Protein AF-A0A4Y2S9A0-F1 (afdb_monomer_lite)

Foldseek 3Di:
DDPVVVVVVVCVLCVVCVCVLVVDDDVVVNVLVVCCNPVVRHNPPDCVVVVVVVVVVVVVVVVVVVVVVVVVVVVVVVVVVVVVVPPPPPDDDDDDDDDDDDDDDDDDD

Sequence (109 aa):
MNINFISDLNNLFDIAHANALEIIKIEEDRKLLLSQREAGRRGCLMGVDMKLAKREERVLLRVIEQENRLAKAHYSSEIDGKFMDSSEESSGTEDISDQPGPSSNITQS

Secondary structure (DSSP, 8-state):
--HHHHHHHHHHHHHHTTTHHHH---HHHHHHHHHHHSTT-TT---HHHHHHHHHHHHHHHHHHHHHHHHHHHHHHHHHHHHHGGG-----------------------

pLDDT: mean 76.16, std 16.1, range [46.09, 97.75]

Radius of gyration: 42.68 Å; chains: 1; bounding box: 99×21×117 Å

Organism: Araneus ventricosus (NCBI:txid182803)

Structure (mmCIF, N/CA/C/O backbone):
data_AF-A0A4Y2S9A0-F1
#
_entry.id   AF-A0A4Y2S9A0-F1
#
loop_
_atom_site.group_PDB
_atom_site.id
_atom_site.type_symbol
_atom_site.label_atom_id
_atom_site.label_alt_id
_atom_site.label_comp_id
_atom_site.label_asym_id
_atom_site.label_entity_id
_atom_site.label_seq_id
_atom_site.pdbx_PDB_ins_code
_atom_site.Cartn_x
_atom_site.Cartn_y
_atom_site.Cartn_z
_atom_site.occupancy
_atom_site.B_iso_or_equiv
_atom_site.auth_seq_id
_atom_site.auth_comp_id
_atom_site.auth_asym_id
_atom_site.auth_atom_id
_atom_site.pdbx_PDB_model_num
ATOM 1 N N . MET A 1 1 ? -27.615 -11.341 -4.518 1.00 56.09 1 MET A N 1
ATOM 2 C CA . MET A 1 1 ? -26.477 -10.824 -3.725 1.00 56.09 1 MET A CA 1
ATOM 3 C C . MET A 1 1 ? -27.058 -9.903 -2.662 1.00 56.09 1 MET A C 1
ATOM 5 O O . MET A 1 1 ? -27.853 -9.047 -3.023 1.00 56.09 1 MET A O 1
ATOM 9 N N . ASN A 1 2 ? -26.790 -10.142 -1.376 1.00 70.69 2 ASN A N 1
ATOM 10 C CA . ASN A 1 2 ? -27.388 -9.370 -0.281 1.00 70.69 2 ASN A CA 1
ATOM 11 C C . ASN A 1 2 ? -26.641 -8.030 -0.140 1.00 70.69 2 ASN A C 1
ATOM 13 O O . ASN A 1 2 ? -25.438 -8.035 0.106 1.00 70.69 2 ASN A O 1
ATOM 17 N N . ILE A 1 3 ? -27.328 -6.902 -0.344 1.00 68.44 3 ILE A N 1
ATOM 18 C CA . ILE A 1 3 ? -26.720 -5.556 -0.369 1.00 68.44 3 ILE A CA 1
ATOM 19 C C . ILE A 1 3 ? -26.080 -5.212 0.988 1.00 68.44 3 ILE A C 1
ATOM 21 O O . ILE A 1 3 ? -25.033 -4.568 1.031 1.00 68.44 3 ILE A O 1
ATOM 25 N N . ASN A 1 4 ? -26.636 -5.744 2.080 1.00 72.12 4 ASN A N 1
ATOM 26 C CA . ASN A 1 4 ? -26.111 -5.551 3.432 1.00 72.12 4 ASN A CA 1
ATOM 27 C C . ASN A 1 4 ? -24.733 -6.209 3.609 1.00 72.12 4 ASN A C 1
ATOM 29 O O . ASN A 1 4 ? -23.816 -5.574 4.107 1.00 72.12 4 ASN A O 1
ATOM 33 N N . PHE A 1 5 ? -24.536 -7.420 3.073 1.00 74.06 5 PHE A N 1
ATOM 34 C CA . PHE A 1 5 ? -23.256 -8.136 3.172 1.00 74.06 5 PHE A CA 1
ATOM 35 C C . PHE A 1 5 ? -22.092 -7.376 2.510 1.00 74.06 5 PHE A C 1
ATOM 37 O O . PHE A 1 5 ? -20.975 -7.367 3.018 1.00 74.06 5 PHE A O 1
ATOM 44 N N . ILE A 1 6 ? -22.349 -6.718 1.376 1.00 68.06 6 ILE A N 1
ATOM 45 C CA . ILE A 1 6 ? -21.333 -5.927 0.661 1.00 68.06 6 ILE A CA 1
ATOM 46 C C . ILE A 1 6 ? -21.010 -4.640 1.431 1.00 68.06 6 ILE A C 1
ATOM 48 O O . ILE A 1 6 ? -19.848 -4.246 1.511 1.00 68.06 6 ILE A O 1
ATOM 52 N N . SER A 1 7 ? -22.024 -4.000 2.019 1.00 71.12 7 SER A N 1
ATOM 53 C CA . SER A 1 7 ? -21.835 -2.827 2.878 1.00 71.12 7 SER A CA 1
ATOM 54 C C . SER A 1 7 ? -21.007 -3.169 4.120 1.00 71.12 7 SER A C 1
ATOM 56 O O . SER A 1 7 ? -20.069 -2.446 4.458 1.00 71.12 7 SER A O 1
ATOM 58 N N . ASP A 1 8 ? -21.293 -4.304 4.754 1.00 72.81 8 ASP A N 1
ATOM 59 C CA . ASP A 1 8 ? -20.583 -4.765 5.950 1.00 72.81 8 ASP A CA 1
ATOM 60 C C . ASP A 1 8 ? -19.102 -5.059 5.660 1.00 72.81 8 ASP A C 1
ATOM 62 O O . ASP A 1 8 ? -18.230 -4.719 6.461 1.00 72.81 8 ASP A O 1
ATOM 66 N N . LEU A 1 9 ? -18.785 -5.600 4.476 1.00 77.94 9 LEU A N 1
ATOM 67 C CA . LEU A 1 9 ? -17.400 -5.814 4.037 1.00 77.94 9 LEU A CA 1
ATOM 68 C C . LEU A 1 9 ? -16.601 -4.512 3.901 1.00 77.94 9 LEU A C 1
ATOM 70 O O . LEU A 1 9 ? -15.405 -4.493 4.202 1.00 77.94 9 LEU A O 1
ATOM 74 N N . ASN A 1 10 ? -17.234 -3.414 3.485 1.00 77.62 10 ASN A N 1
ATOM 75 C CA . ASN A 1 10 ? -16.545 -2.126 3.390 1.00 77.62 10 ASN A CA 1
ATOM 76 C C . ASN A 1 10 ? -16.123 -1.613 4.774 1.00 77.62 10 ASN A C 1
ATOM 78 O O . ASN A 1 10 ? -15.024 -1.073 4.912 1.00 77.62 10 ASN A O 1
ATOM 82 N N . ASN A 1 11 ? -16.918 -1.883 5.810 1.00 84.62 11 ASN A N 1
ATOM 83 C CA . ASN A 1 11 ? -16.636 -1.471 7.188 1.00 84.62 11 ASN A CA 1
ATOM 84 C C . ASN A 1 11 ? -15.761 -2.474 7.960 1.00 84.62 11 ASN A C 1
ATOM 86 O O . ASN A 1 11 ? -15.335 -2.185 9.075 1.00 84.62 11 ASN A O 1
ATOM 90 N N . LEU A 1 12 ? -15.454 -3.643 7.382 1.00 86.69 12 LEU A N 1
ATOM 91 C CA . LEU A 1 12 ? -14.730 -4.723 8.060 1.00 86.69 12 LEU A CA 1
ATOM 92 C C . LEU A 1 12 ? -13.389 -4.274 8.655 1.00 86.69 12 LEU A C 1
ATOM 94 O O . LEU A 1 12 ? -13.046 -4.675 9.763 1.00 86.69 12 LEU A O 1
ATOM 98 N N . PHE A 1 13 ? -12.637 -3.440 7.934 1.00 85.31 13 PHE A N 1
ATOM 99 C CA . PHE A 1 13 ? -11.356 -2.918 8.413 1.00 85.31 13 PHE A CA 1
ATOM 100 C C . PHE A 1 13 ? -11.521 -2.061 9.674 1.00 85.31 13 PHE A C 1
ATOM 102 O O . PHE A 1 13 ? -10.757 -2.225 10.624 1.00 85.31 13 PHE A O 1
ATOM 109 N N . ASP A 1 14 ? -12.535 -1.197 9.704 1.00 87.94 14 ASP A N 1
ATOM 110 C CA . ASP A 1 14 ? -12.793 -0.286 10.821 1.00 87.94 14 ASP A CA 1
ATOM 111 C C . ASP A 1 14 ? -13.318 -1.059 12.035 1.00 87.94 14 ASP A C 1
ATOM 113 O O . ASP A 1 14 ? -12.895 -0.805 13.162 1.00 87.94 14 ASP A O 1
ATOM 117 N N . ILE A 1 15 ? -14.177 -2.057 11.788 1.00 88.38 15 ILE A N 1
ATOM 118 C CA . ILE A 1 15 ? -14.731 -2.956 12.806 1.00 88.38 15 ILE A CA 1
ATOM 119 C C . ILE A 1 15 ? -13.621 -3.808 13.433 1.00 88.38 15 ILE A C 1
ATOM 121 O O . ILE A 1 15 ? -13.500 -3.857 14.656 1.00 88.38 15 ILE A O 1
ATOM 125 N N . ALA A 1 16 ? -12.780 -4.449 12.615 1.00 89.62 16 ALA A N 1
ATOM 126 C CA . ALA A 1 16 ? -11.696 -5.308 13.095 1.00 89.62 16 ALA A CA 1
ATOM 127 C C . ALA A 1 16 ? -10.642 -4.535 13.904 1.00 89.62 16 ALA A C 1
ATOM 129 O O . ALA A 1 16 ? -10.016 -5.097 14.801 1.00 89.62 16 ALA A O 1
ATOM 130 N N . HIS A 1 17 ? -10.466 -3.243 13.614 1.00 89.88 17 HIS A N 1
ATOM 131 C CA . HIS A 1 17 ? -9.462 -2.395 14.252 1.00 89.88 17 HIS A CA 1
ATOM 132 C C . HIS A 1 17 ? -10.062 -1.294 15.127 1.00 89.88 17 HIS A C 1
ATOM 134 O O . HIS A 1 17 ? -9.384 -0.290 15.346 1.00 89.88 17 HIS A O 1
ATOM 140 N N . ALA A 1 18 ? -11.288 -1.442 15.642 1.00 91.19 18 ALA A N 1
ATOM 141 C CA . ALA A 1 18 ? -11.997 -0.383 16.372 1.00 91.19 18 ALA A CA 1
ATOM 142 C C . ALA A 1 18 ? -11.115 0.298 17.442 1.00 91.19 18 ALA A C 1
ATOM 144 O O . ALA A 1 18 ? -10.957 1.523 17.423 1.00 91.19 18 ALA A O 1
ATOM 145 N N . ASN A 1 19 ? -10.409 -0.509 18.242 1.0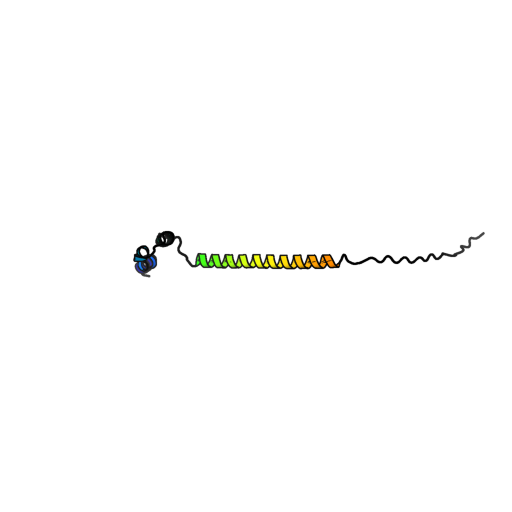0 94.50 19 ASN A N 1
ATOM 146 C CA . ASN A 1 19 ? -9.588 -0.062 19.375 1.00 94.50 19 ASN A CA 1
ATOM 147 C C . ASN A 1 19 ? -8.129 0.271 19.009 1.00 94.50 19 ASN A C 1
ATOM 149 O O . ASN A 1 19 ? -7.335 0.620 19.879 1.00 94.50 19 ASN A O 1
ATOM 153 N N . ALA A 1 20 ? -7.722 0.169 17.740 1.00 93.94 20 ALA A N 1
ATOM 154 C CA . ALA A 1 20 ? -6.320 0.370 17.357 1.00 93.94 20 ALA A CA 1
ATOM 155 C C . ALA A 1 20 ? -5.807 1.788 17.689 1.00 93.94 20 ALA A C 1
ATOM 157 O O . ALA A 1 20 ? -4.647 1.955 18.058 1.00 93.94 20 ALA A O 1
ATOM 158 N N . LEU A 1 21 ? -6.684 2.800 17.667 1.00 93.88 21 LEU A N 1
ATOM 159 C CA . LEU A 1 21 ? -6.358 4.166 18.095 1.00 93.88 21 LEU A CA 1
ATOM 160 C C . LEU A 1 21 ? -6.149 4.316 19.607 1.00 93.88 21 LEU A C 1
ATOM 162 O O . LEU A 1 21 ? -5.712 5.371 20.042 1.00 93.88 21 LEU A O 1
ATOM 166 N N . GLU A 1 22 ? -6.446 3.323 20.431 1.00 94.06 22 GLU A N 1
ATOM 167 C CA . GLU A 1 22 ? -6.114 3.358 21.863 1.00 94.06 22 GLU A CA 1
ATOM 168 C C . GLU A 1 22 ? -4.742 2.721 22.123 1.00 94.06 22 GLU A C 1
ATOM 170 O O . GLU A 1 22 ? -4.057 3.062 23.084 1.00 94.06 22 GLU A O 1
ATOM 175 N N . ILE A 1 23 ? -4.316 1.830 21.225 1.00 95.00 23 ILE A N 1
ATOM 176 C CA . ILE A 1 23 ? -3.078 1.054 21.334 1.00 95.00 23 ILE A CA 1
ATOM 177 C C . ILE A 1 23 ? -1.895 1.804 20.701 1.00 95.00 23 ILE A C 1
ATOM 179 O O . ILE A 1 23 ? -0.780 1.769 21.229 1.00 95.00 23 ILE A O 1
ATOM 183 N N . ILE A 1 24 ? -2.115 2.495 19.576 1.00 95.00 24 ILE A N 1
ATOM 184 C CA . ILE A 1 24 ? -1.055 3.191 18.833 1.00 95.00 24 ILE A CA 1
ATOM 185 C C . ILE A 1 24 ? -0.612 4.461 19.568 1.00 95.00 24 ILE A C 1
ATOM 187 O O . ILE A 1 24 ? -1.408 5.367 19.829 1.00 95.00 24 ILE A O 1
ATOM 191 N N . LYS A 1 25 ? 0.697 4.550 19.822 1.00 95.19 25 LYS A N 1
ATOM 192 C CA . LYS A 1 25 ? 1.336 5.672 20.529 1.00 95.19 25 LYS A CA 1
ATOM 193 C C . LYS A 1 25 ? 1.985 6.701 19.601 1.00 95.19 25 LYS A C 1
ATOM 195 O O . LYS A 1 25 ? 2.094 7.858 19.986 1.00 95.19 25 LYS A O 1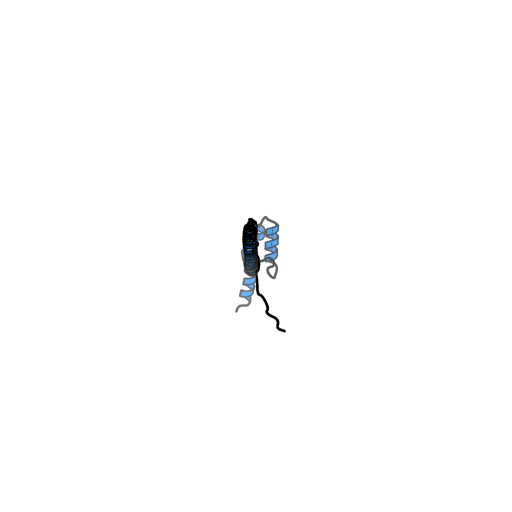
ATOM 200 N N . ILE A 1 26 ? 2.413 6.284 18.410 1.00 96.62 26 ILE A N 1
ATOM 201 C CA . ILE A 1 26 ? 3.087 7.147 17.431 1.00 96.62 26 ILE A CA 1
ATOM 202 C C . ILE A 1 26 ? 2.036 7.985 16.700 1.00 96.62 26 ILE A C 1
ATOM 204 O O . ILE A 1 26 ? 1.049 7.447 16.200 1.00 96.62 26 ILE A O 1
ATOM 208 N N . GLU A 1 27 ? 2.218 9.303 16.652 1.00 95.44 27 GLU A N 1
ATOM 209 C CA . GLU A 1 27 ? 1.214 10.220 16.106 1.00 95.44 27 GLU A CA 1
ATOM 210 C C . GLU A 1 27 ? 1.037 10.050 14.591 1.00 95.44 27 GLU A C 1
ATOM 212 O O . GLU A 1 27 ? -0.088 10.062 14.086 1.00 95.44 27 GLU A O 1
ATOM 217 N N . GLU A 1 28 ? 2.131 9.831 13.870 1.00 93.75 28 GLU A N 1
ATOM 218 C CA . GLU A 1 28 ? 2.151 9.569 12.431 1.00 93.75 28 GLU A CA 1
ATOM 219 C C . GLU A 1 28 ? 1.331 8.320 12.084 1.00 93.75 28 GLU A C 1
ATOM 221 O O . GLU A 1 28 ? 0.484 8.362 11.192 1.00 93.75 28 GLU A O 1
ATOM 226 N N . ASP A 1 29 ? 1.496 7.242 12.850 1.00 91.69 29 ASP A N 1
ATOM 227 C CA . ASP A 1 29 ? 0.758 5.990 12.657 1.00 91.69 29 ASP A CA 1
ATOM 228 C C . ASP A 1 29 ? -0.737 6.167 12.936 1.00 91.69 29 ASP A C 1
ATOM 230 O O . ASP A 1 29 ? -1.583 5.609 12.233 1.00 91.69 29 ASP A O 1
ATOM 234 N N . ARG A 1 30 ? -1.095 6.997 13.926 1.00 93.38 30 ARG A N 1
ATOM 235 C CA . ARG A 1 30 ? -2.498 7.361 14.182 1.00 93.38 30 ARG A CA 1
ATOM 236 C C . ARG A 1 30 ? -3.084 8.132 13.004 1.00 93.38 30 ARG A C 1
ATOM 238 O O . ARG A 1 30 ? -4.211 7.845 12.606 1.00 93.38 30 ARG A O 1
ATOM 245 N N . LYS A 1 31 ? -2.337 9.086 12.438 1.00 91.94 31 LYS A N 1
ATOM 246 C CA . LYS A 1 31 ? -2.752 9.865 11.257 1.00 91.94 31 LYS A CA 1
ATOM 247 C C . LYS A 1 31 ? -2.922 8.969 10.029 1.00 91.94 31 LYS A C 1
ATOM 249 O O . LYS A 1 31 ? -3.905 9.122 9.301 1.00 91.94 31 LYS A O 1
ATOM 254 N N . LEU A 1 32 ? -2.020 8.008 9.827 1.00 89.31 32 LEU A N 1
ATOM 255 C CA . LEU A 1 32 ? -2.129 7.005 8.764 1.00 89.31 32 LEU A CA 1
ATOM 256 C C . LEU A 1 32 ? -3.365 6.121 8.954 1.00 89.31 32 LEU A C 1
ATOM 258 O O . LEU A 1 32 ? -4.151 5.969 8.020 1.00 89.31 32 LEU A O 1
ATOM 262 N N . LEU A 1 33 ? -3.592 5.600 10.163 1.00 89.94 33 LEU A N 1
ATOM 263 C CA . LEU A 1 33 ? -4.762 4.773 10.457 1.00 89.94 33 LEU A CA 1
ATOM 264 C C . LEU A 1 33 ? -6.074 5.552 10.284 1.00 89.94 33 LEU A C 1
ATOM 266 O O . LEU A 1 33 ? -7.033 5.019 9.735 1.00 89.94 33 LEU A O 1
ATOM 270 N N . LEU A 1 34 ? -6.122 6.815 10.715 1.00 90.69 34 LEU A N 1
ATOM 271 C CA . LEU A 1 34 ? -7.282 7.683 10.497 1.00 90.69 34 LEU A CA 1
ATOM 272 C C . LEU A 1 34 ? -7.542 7.909 9.006 1.00 90.69 34 LEU A C 1
ATOM 274 O O . LEU A 1 34 ? -8.685 7.784 8.578 1.00 90.69 34 LEU A O 1
ATOM 278 N N . SER A 1 35 ? -6.493 8.143 8.215 1.00 87.69 35 SER A N 1
ATOM 279 C CA . SER A 1 35 ? -6.610 8.296 6.757 1.00 87.69 35 SER A CA 1
ATOM 280 C C . SER A 1 35 ? -7.195 7.036 6.105 1.00 87.69 35 SER A C 1
ATOM 282 O O . SER A 1 35 ? -8.058 7.124 5.233 1.00 87.69 35 SER A O 1
ATOM 284 N N . GLN A 1 36 ? -6.801 5.848 6.580 1.00 85.19 36 GLN A N 1
ATOM 285 C CA . GLN A 1 36 ? -7.316 4.570 6.076 1.00 85.19 36 GLN A CA 1
ATOM 286 C C . GLN A 1 36 ? -8.795 4.329 6.407 1.00 85.19 36 GLN A C 1
ATOM 288 O O . GLN A 1 36 ? -9.455 3.596 5.670 1.00 85.19 36 GLN A O 1
ATOM 293 N N . ARG A 1 37 ? -9.311 4.942 7.481 1.00 88.31 37 ARG A N 1
ATOM 294 C CA . ARG A 1 37 ? -10.733 4.902 7.867 1.00 88.31 37 ARG A CA 1
ATOM 295 C C . ARG A 1 37 ? -11.592 5.911 7.089 1.00 88.31 37 ARG A C 1
ATOM 297 O O . ARG A 1 37 ? -12.815 5.805 7.109 1.00 88.31 37 ARG A O 1
ATOM 304 N N . GLU A 1 38 ? -10.991 6.895 6.411 1.00 85.94 38 GLU A N 1
ATOM 305 C CA . GLU A 1 38 ? -11.730 7.837 5.558 1.00 85.94 38 GLU A CA 1
ATOM 306 C C . GLU A 1 38 ? -12.431 7.090 4.408 1.00 85.94 38 GLU A C 1
ATOM 308 O O . GLU A 1 38 ? -11.921 6.099 3.873 1.00 85.94 38 GLU A O 1
ATOM 313 N N . ALA A 1 39 ? -13.600 7.580 3.982 1.00 76.12 39 ALA A N 1
ATOM 314 C CA . ALA A 1 39 ? -14.295 7.037 2.817 1.00 76.12 39 ALA A CA 1
ATOM 315 C C . ALA A 1 39 ? -13.375 7.085 1.581 1.00 76.12 39 ALA A C 1
ATOM 317 O O . ALA A 1 39 ? -12.775 8.114 1.277 1.00 76.12 39 ALA A O 1
ATOM 318 N N . GLY A 1 40 ? -13.240 5.958 0.878 1.00 74.94 40 GLY A N 1
ATOM 319 C CA . GLY A 1 40 ? -12.252 5.803 -0.197 1.00 74.94 40 GLY A CA 1
ATOM 320 C C . GLY A 1 40 ? -10.877 5.292 0.259 1.00 74.94 40 GLY A C 1
ATOM 321 O O . GLY A 1 40 ? -10.030 5.055 -0.599 1.00 74.94 40 GLY A O 1
ATOM 322 N N . ARG A 1 41 ? -10.673 5.045 1.567 1.00 73.81 41 ARG A N 1
ATOM 323 C CA . ARG A 1 41 ? -9.509 4.345 2.152 1.00 73.81 41 ARG A CA 1
ATOM 324 C C . ARG A 1 41 ? -8.172 4.994 1.782 1.00 73.81 41 ARG A C 1
ATOM 326 O O . ARG A 1 41 ? -7.237 4.335 1.322 1.00 73.81 41 ARG A O 1
ATOM 333 N N . ARG A 1 42 ? -8.071 6.310 1.942 1.00 69.00 42 ARG A N 1
ATOM 334 C CA . ARG A 1 42 ? -6.875 7.063 1.552 1.00 69.00 42 ARG A CA 1
ATOM 335 C C . ARG A 1 42 ? -5.668 6.631 2.393 1.00 69.00 42 ARG A C 1
ATOM 337 O O . ARG A 1 42 ? -5.760 6.475 3.601 1.00 69.00 42 ARG A O 1
ATOM 344 N N . GLY A 1 43 ? -4.523 6.393 1.757 1.00 68.00 43 GLY A N 1
ATOM 345 C CA . GLY A 1 43 ? -3.354 5.846 2.460 1.00 68.00 43 GLY A CA 1
ATOM 346 C C . GLY A 1 43 ? -3.486 4.364 2.836 1.00 68.00 43 GLY A C 1
ATOM 347 O O . GLY A 1 43 ? -2.685 3.863 3.630 1.00 68.00 43 GLY A O 1
ATOM 348 N N . CYS A 1 44 ? -4.470 3.639 2.285 1.00 71.56 44 CYS A N 1
ATOM 349 C CA . CYS A 1 44 ? -4.424 2.184 2.311 1.00 71.56 44 CYS A CA 1
ATOM 350 C C . CYS A 1 44 ? -3.286 1.701 1.409 1.00 71.56 44 CYS A C 1
ATOM 352 O O . CYS A 1 44 ? -3.204 2.053 0.235 1.00 71.56 44 CYS A O 1
ATOM 354 N N . LEU A 1 45 ? -2.412 0.868 1.966 1.00 69.19 45 LEU A N 1
ATOM 355 C CA . LEU A 1 45 ? -1.385 0.162 1.206 1.00 69.19 45 LEU A CA 1
ATOM 356 C C . LEU A 1 45 ? -2.057 -0.981 0.435 1.00 69.19 45 LEU A C 1
ATOM 358 O O . LEU A 1 45 ? -1.972 -2.153 0.803 1.00 69.19 45 LEU A O 1
ATOM 362 N N . MET A 1 46 ? -2.817 -0.640 -0.602 1.00 64.44 46 MET A N 1
ATOM 363 C CA . MET A 1 46 ? -3.447 -1.624 -1.476 1.00 64.44 46 MET A CA 1
AT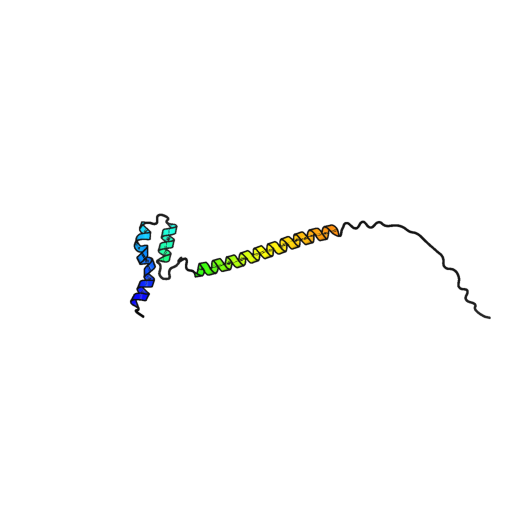OM 364 C C . MET A 1 46 ? -2.442 -2.183 -2.491 1.00 64.44 46 MET A C 1
ATOM 366 O O . MET A 1 46 ? -1.413 -1.592 -2.810 1.00 64.44 46 MET A O 1
ATOM 370 N N . GLY A 1 47 ? -2.768 -3.337 -3.080 1.00 61.97 47 GLY A N 1
ATOM 371 C CA . GLY A 1 47 ? -1.898 -4.038 -4.031 1.00 61.97 47 GLY A CA 1
ATOM 372 C C . GLY A 1 47 ? -1.558 -3.285 -5.330 1.00 61.97 47 GLY A C 1
ATOM 373 O O . GLY A 1 47 ? -0.769 -3.800 -6.118 1.00 61.97 47 GLY A O 1
ATOM 374 N N . VAL A 1 48 ? -2.134 -2.105 -5.590 1.00 57.34 48 VAL A N 1
ATOM 375 C CA . VAL A 1 48 ? -1.792 -1.258 -6.750 1.00 57.34 48 VAL A CA 1
ATOM 376 C C . VAL A 1 48 ? -0.463 -0.539 -6.528 1.00 57.34 48 VAL A C 1
ATOM 378 O O . VAL A 1 48 ? 0.393 -0.625 -7.406 1.00 57.34 48 VAL A O 1
ATOM 381 N N . ASP A 1 49 ? -0.235 0.034 -5.344 1.00 68.06 49 ASP A N 1
ATOM 382 C CA . ASP A 1 49 ? 1.068 0.606 -4.970 1.00 68.06 49 ASP A CA 1
ATOM 383 C C . ASP A 1 49 ? 2.153 -0.472 -5.024 1.00 68.06 49 ASP A C 1
ATOM 385 O O . ASP A 1 49 ? 3.231 -0.268 -5.571 1.00 68.06 49 ASP A O 1
ATOM 389 N N . MET A 1 50 ? 1.816 -1.692 -4.598 1.00 72.06 50 MET A N 1
ATOM 390 C CA . MET A 1 50 ? 2.697 -2.857 -4.709 1.00 72.06 50 MET A CA 1
ATOM 391 C C . MET A 1 50 ? 3.028 -3.219 -6.169 1.00 72.06 50 MET A C 1
ATOM 393 O O . MET A 1 50 ? 4.144 -3.635 -6.483 1.00 72.06 50 MET A O 1
ATOM 397 N N . LYS A 1 51 ? 2.062 -3.107 -7.089 1.00 81.00 51 LYS A N 1
ATOM 398 C CA . LYS A 1 51 ? 2.288 -3.366 -8.522 1.00 81.00 51 LYS A CA 1
ATOM 399 C C . LYS A 1 51 ? 3.128 -2.262 -9.164 1.00 81.00 51 LYS A C 1
ATOM 401 O O . LYS A 1 51 ? 3.947 -2.575 -10.033 1.00 81.00 51 LYS A O 1
ATOM 406 N N . LEU A 1 52 ? 2.928 -1.014 -8.747 1.00 81.00 52 LEU A N 1
ATOM 407 C CA . LEU A 1 52 ? 3.678 0.146 -9.216 1.00 81.00 52 LEU A CA 1
ATOM 408 C C . LEU A 1 52 ? 5.128 0.106 -8.717 1.00 81.00 52 LEU A C 1
ATOM 410 O O . LEU A 1 52 ? 6.030 0.110 -9.549 1.00 81.00 52 LEU A O 1
ATOM 414 N N . ALA A 1 53 ? 5.349 -0.107 -7.419 1.00 81.62 53 ALA A N 1
ATOM 415 C CA . ALA A 1 53 ? 6.680 -0.253 -6.826 1.00 81.62 53 ALA A CA 1
ATOM 416 C C . ALA A 1 53 ? 7.494 -1.365 -7.512 1.00 81.62 53 ALA A C 1
ATOM 418 O O . ALA A 1 53 ? 8.627 -1.156 -7.942 1.00 81.62 53 ALA A O 1
ATOM 419 N N . LYS A 1 54 ? 6.874 -2.531 -7.752 1.00 87.69 54 LYS A N 1
ATOM 420 C CA . LYS A 1 54 ? 7.511 -3.626 -8.506 1.00 87.69 54 LYS A CA 1
ATOM 421 C C . LYS A 1 54 ? 7.848 -3.244 -9.948 1.00 87.69 54 LYS A C 1
ATOM 423 O O . LYS A 1 54 ? 8.764 -3.815 -10.538 1.00 87.69 54 LYS A O 1
ATOM 428 N N . ARG A 1 55 ? 7.064 -2.372 -10.589 1.00 92.81 55 ARG A N 1
ATOM 429 C CA . ARG A 1 55 ? 7.354 -1.894 -11.950 1.00 92.81 55 ARG A CA 1
ATOM 430 C C . ARG A 1 55 ? 8.526 -0.915 -11.932 1.00 92.81 55 ARG A C 1
ATOM 432 O O . ARG A 1 55 ? 9.387 -1.039 -12.799 1.00 92.81 55 ARG A O 1
ATOM 439 N N . GLU A 1 56 ? 8.554 0.006 -10.980 1.00 91.62 56 GLU A N 1
ATOM 440 C CA . GLU A 1 56 ? 9.620 0.999 -10.817 1.00 91.62 56 GLU A CA 1
ATOM 441 C C . GLU A 1 56 ? 10.967 0.331 -10.518 1.00 91.62 56 GLU A C 1
ATOM 443 O O . GLU A 1 56 ? 11.954 0.625 -11.189 1.00 91.62 56 GLU A O 1
ATOM 448 N N . GLU A 1 57 ? 10.989 -0.681 -9.649 1.00 95.00 57 GLU A N 1
ATOM 449 C CA . GLU A 1 57 ? 12.176 -1.500 -9.367 1.00 95.00 57 GLU A CA 1
ATOM 450 C C . GLU A 1 57 ? 12.745 -2.164 -10.637 1.00 95.00 57 GLU A C 1
ATOM 452 O O . GLU A 1 57 ? 13.944 -2.093 -10.915 1.00 95.00 57 GLU A O 1
ATOM 457 N N . ARG A 1 58 ? 11.880 -2.739 -11.488 1.00 97.25 58 ARG A N 1
ATOM 458 C CA . ARG A 1 58 ? 12.302 -3.321 -12.778 1.00 97.25 58 ARG A CA 1
ATOM 459 C C . ARG A 1 58 ? 12.819 -2.284 -13.772 1.00 97.25 58 ARG A C 1
ATOM 461 O O . ARG A 1 58 ? 13.575 -2.631 -14.680 1.00 97.25 58 ARG A O 1
ATOM 468 N N . VAL A 1 59 ? 12.344 -1.044 -13.703 1.00 97.50 59 VAL A N 1
ATOM 469 C CA . VAL A 1 59 ? 12.872 0.038 -14.544 1.00 97.50 59 VAL A CA 1
ATOM 470 C C . VAL A 1 59 ? 14.260 0.429 -14.047 1.00 97.50 59 VAL A C 1
ATOM 472 O O . VAL A 1 59 ? 15.182 0.474 -14.855 1.00 97.50 59 VAL A O 1
ATOM 475 N N . LEU A 1 60 ? 14.429 0.597 -12.736 1.00 97.56 60 LEU A N 1
ATOM 476 C CA . LEU A 1 60 ? 15.702 0.973 -12.128 1.00 97.56 60 LEU A CA 1
ATOM 477 C C . LEU A 1 60 ? 16.814 -0.046 -12.419 1.00 97.56 60 LEU A C 1
ATOM 479 O O . LEU A 1 60 ? 17.893 0.334 -12.863 1.00 97.56 60 LEU A O 1
ATOM 483 N N . LEU A 1 61 ? 16.534 -1.345 -12.272 1.00 97.75 61 LEU A N 1
ATOM 484 C CA . LEU A 1 61 ? 17.507 -2.403 -12.579 1.00 97.75 61 LEU A CA 1
ATOM 485 C C . LEU A 1 61 ? 17.985 -2.367 -14.038 1.00 97.75 61 LEU A C 1
ATOM 487 O O . LEU A 1 61 ? 19.164 -2.588 -14.304 1.00 97.75 61 LEU A O 1
ATOM 491 N N . ARG A 1 62 ? 17.090 -2.051 -14.985 1.00 97.25 62 ARG A N 1
ATOM 492 C CA . ARG A 1 62 ? 17.453 -1.933 -16.406 1.00 97.25 62 ARG A CA 1
ATOM 493 C C . ARG A 1 62 ? 18.360 -0.737 -16.672 1.00 97.25 62 ARG A C 1
ATOM 495 O O . ARG A 1 62 ? 19.267 -0.850 -17.491 1.00 97.25 62 ARG A O 1
ATOM 502 N N . VAL A 1 63 ? 18.134 0.379 -15.981 1.00 97.06 63 VAL A N 1
ATOM 503 C CA . VAL A 1 63 ? 19.007 1.558 -16.070 1.00 97.06 63 VAL A CA 1
ATOM 504 C C . VAL A 1 63 ? 20.405 1.211 -15.559 1.00 97.06 63 VAL A C 1
ATOM 506 O O . VAL A 1 63 ? 21.373 1.380 -16.295 1.00 97.06 63 VAL A O 1
ATOM 509 N N . ILE A 1 64 ? 20.501 0.603 -14.374 1.00 96.88 64 ILE A N 1
ATOM 510 C CA . ILE A 1 64 ? 21.784 0.208 -13.767 1.00 96.88 64 ILE A CA 1
ATOM 511 C C . ILE A 1 64 ? 22.544 -0.789 -14.654 1.00 96.88 64 ILE A C 1
ATOM 513 O O . ILE A 1 64 ? 23.765 -0.712 -14.801 1.00 96.88 64 ILE A O 1
ATOM 517 N N . GLU A 1 65 ? 21.850 -1.753 -15.261 1.00 96.56 65 GLU A N 1
ATOM 518 C CA . GLU A 1 65 ? 22.484 -2.709 -16.169 1.00 96.56 65 GLU A CA 1
ATOM 519 C C . GLU A 1 65 ? 23.019 -2.017 -17.431 1.00 96.56 65 GLU A C 1
ATOM 521 O O . GLU A 1 65 ? 24.131 -2.311 -17.871 1.00 96.56 65 GLU A O 1
ATOM 526 N N . GLN A 1 66 ? 22.257 -1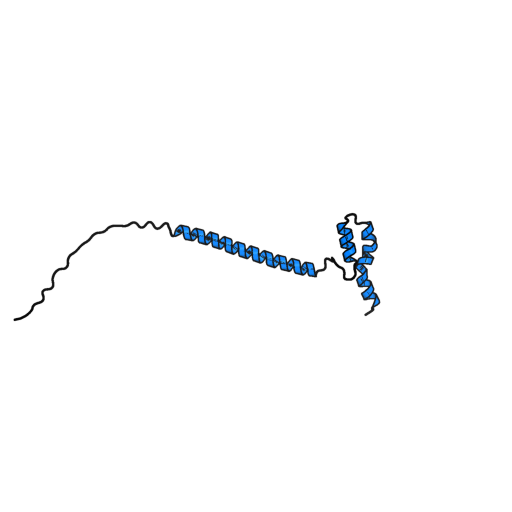.081 -18.004 1.00 96.31 66 GLN A N 1
ATOM 527 C CA . GLN A 1 66 ? 22.692 -0.321 -19.174 1.00 96.31 66 GLN A CA 1
ATOM 528 C C . GLN A 1 66 ? 23.918 0.542 -18.858 1.00 96.31 66 GLN A C 1
ATOM 530 O O . GLN A 1 66 ? 24.878 0.537 -19.628 1.00 96.31 66 GLN A O 1
ATOM 535 N N . GLU A 1 67 ? 23.922 1.227 -17.718 1.00 95.06 67 GLU A N 1
ATOM 536 C CA . GLU A 1 67 ? 25.068 2.010 -17.248 1.00 95.06 67 GLU A CA 1
ATOM 537 C C . GLU A 1 67 ? 26.307 1.127 -17.055 1.00 95.06 67 GLU A C 1
ATOM 539 O O . GLU A 1 67 ? 27.389 1.472 -17.524 1.00 95.06 67 GLU A O 1
ATOM 544 N N . ASN A 1 68 ? 26.152 -0.069 -16.480 1.00 95.00 68 ASN A N 1
ATOM 545 C CA . ASN A 1 68 ? 27.249 -1.030 -16.344 1.00 95.00 68 ASN A CA 1
ATOM 546 C C . ASN A 1 68 ? 27.784 -1.529 -17.692 1.00 95.00 68 ASN A C 1
ATOM 548 O O . ASN A 1 68 ? 28.992 -1.730 -17.839 1.00 95.00 68 ASN A O 1
ATOM 552 N N . ARG A 1 69 ? 26.911 -1.746 -18.685 1.00 94.19 69 ARG A N 1
ATOM 553 C CA . ARG A 1 69 ? 27.343 -2.102 -20.047 1.00 94.19 69 ARG A CA 1
ATOM 554 C C . ARG A 1 69 ? 28.156 -0.975 -20.674 1.00 94.19 69 ARG A C 1
ATOM 556 O O . ARG A 1 69 ? 29.210 -1.245 -21.242 1.00 94.19 69 ARG A O 1
ATOM 563 N N . LEU A 1 70 ? 27.686 0.266 -20.546 1.00 93.62 70 LEU A N 1
ATOM 564 C CA . LEU A 1 70 ? 28.383 1.443 -21.064 1.00 93.62 70 LEU A CA 1
ATOM 565 C C . LEU A 1 70 ? 29.736 1.643 -20.373 1.00 93.62 70 LEU A C 1
ATOM 567 O O . LEU A 1 70 ? 30.735 1.829 -21.058 1.00 93.62 70 LEU A O 1
ATOM 571 N N . ALA A 1 71 ? 29.797 1.517 -19.047 1.00 91.00 71 ALA A N 1
ATOM 572 C CA . ALA A 1 71 ? 31.040 1.639 -18.288 1.00 91.00 71 ALA A CA 1
ATOM 573 C C . ALA A 1 71 ? 32.078 0.577 -18.695 1.00 91.00 71 ALA A C 1
ATOM 575 O O . ALA A 1 71 ? 33.249 0.897 -18.894 1.00 91.00 71 ALA A O 1
ATOM 576 N N . LYS A 1 72 ? 31.654 -0.681 -18.888 1.00 88.12 72 LYS A N 1
ATOM 577 C CA . LYS A 1 72 ? 32.539 -1.758 -19.368 1.00 88.12 72 LYS A CA 1
ATOM 578 C C . LYS A 1 72 ? 33.031 -1.520 -20.795 1.00 88.12 72 LYS A C 1
ATOM 580 O O . LYS A 1 72 ? 34.200 -1.765 -21.073 1.00 88.12 72 LYS A O 1
ATOM 585 N N . ALA A 1 73 ? 32.159 -1.045 -21.685 1.00 83.69 73 ALA A N 1
ATOM 586 C CA . ALA A 1 73 ? 32.533 -0.722 -23.059 1.00 83.69 73 ALA A CA 1
ATOM 587 C C . ALA A 1 73 ? 33.511 0.461 -23.120 1.00 83.69 73 ALA A C 1
ATOM 589 O O . ALA A 1 73 ? 34.499 0.393 -23.846 1.00 83.69 73 ALA A O 1
ATOM 590 N N . HIS A 1 74 ? 33.277 1.506 -22.318 1.00 80.88 74 HIS A N 1
ATOM 591 C CA . HIS A 1 74 ? 34.182 2.649 -22.210 1.00 80.88 74 HIS A CA 1
ATOM 592 C C . HIS A 1 74 ? 35.563 2.214 -21.720 1.00 80.88 74 HIS A C 1
ATOM 594 O O . HIS A 1 74 ? 36.564 2.548 -22.346 1.00 80.88 74 HIS A O 1
ATOM 600 N N . TYR A 1 75 ? 35.613 1.405 -20.656 1.00 75.12 75 TYR A N 1
ATOM 601 C CA . TYR A 1 75 ? 36.872 0.863 -20.156 1.00 75.12 75 TYR A CA 1
ATOM 602 C C . TYR A 1 75 ? 37.589 0.042 -21.232 1.00 75.12 75 TYR A C 1
ATOM 604 O O . TYR A 1 75 ? 38.755 0.295 -21.478 1.00 75.12 75 TYR A O 1
ATOM 612 N N . SER A 1 76 ? 36.894 -0.863 -21.937 1.00 70.38 76 SER A N 1
ATOM 613 C CA . SER A 1 76 ? 37.484 -1.676 -23.016 1.00 70.38 76 SER A CA 1
ATOM 614 C C . SER A 1 76 ? 38.050 -0.833 -24.166 1.00 70.38 76 SER A C 1
ATOM 616 O O . SER A 1 76 ? 39.148 -1.108 -24.640 1.00 70.38 76 SER A O 1
ATOM 618 N N . SER A 1 77 ? 37.329 0.207 -24.598 1.00 65.62 77 SER A N 1
ATOM 619 C CA . SER A 1 77 ? 37.763 1.082 -25.695 1.00 65.62 77 SER A CA 1
ATOM 620 C C . SER A 1 77 ? 38.988 1.925 -25.327 1.00 65.62 77 SER A C 1
ATOM 622 O O . SER A 1 77 ? 39.801 2.240 -26.194 1.00 65.62 77 SER A O 1
ATOM 624 N N . GLU A 1 78 ? 39.128 2.289 -24.052 1.00 63.28 78 GLU A N 1
ATOM 625 C CA . GLU A 1 78 ? 40.275 3.041 -23.536 1.00 63.28 78 GLU A CA 1
ATOM 626 C C . GLU A 1 78 ? 41.559 2.191 -23.516 1.00 63.28 78 GLU A C 1
ATOM 628 O O . GLU A 1 78 ? 42.658 2.714 -23.705 1.00 63.28 78 GLU A O 1
ATOM 633 N N . ILE A 1 79 ? 41.435 0.867 -23.365 1.00 60.88 79 ILE A N 1
ATOM 634 C CA . ILE A 1 79 ? 42.585 -0.053 -23.384 1.00 60.88 79 ILE A CA 1
ATOM 635 C C . ILE A 1 79 ? 43.040 -0.343 -24.818 1.00 60.88 79 ILE A C 1
ATOM 637 O O . ILE A 1 79 ? 44.244 -0.337 -25.079 1.00 60.88 79 ILE A O 1
ATOM 641 N N . ASP A 1 80 ? 42.102 -0.517 -25.756 1.00 61.22 80 ASP A N 1
ATOM 642 C CA . ASP A 1 80 ? 42.412 -0.744 -27.177 1.00 61.22 80 ASP A CA 1
ATOM 643 C C . ASP A 1 80 ? 43.101 0.475 -27.818 1.00 61.22 80 ASP A C 1
ATOM 645 O O . ASP A 1 80 ? 44.053 0.327 -28.588 1.00 61.22 80 ASP A O 1
ATOM 649 N N . GLY A 1 81 ? 42.690 1.695 -27.448 1.00 57.91 81 GLY A N 1
ATOM 650 C CA . GLY A 1 81 ? 43.331 2.930 -27.918 1.00 57.91 81 GLY A CA 1
ATOM 651 C C . GLY A 1 81 ? 44.783 3.091 -27.452 1.00 57.91 81 GLY A C 1
ATOM 652 O O . GLY A 1 81 ? 45.588 3.705 -28.147 1.00 57.91 81 GLY A O 1
ATOM 653 N N . LYS A 1 82 ? 45.150 2.495 -26.311 1.00 57.75 82 LYS A N 1
ATOM 654 C CA . LYS A 1 82 ? 46.505 2.573 -25.744 1.00 57.75 82 LYS A CA 1
ATOM 655 C C . LYS A 1 82 ? 47.489 1.567 -26.363 1.00 57.75 82 LYS A C 1
ATOM 657 O O . LYS A 1 82 ? 48.690 1.706 -26.154 1.00 57.75 82 LYS A O 1
ATOM 662 N N . PHE A 1 83 ? 47.009 0.570 -27.113 1.00 55.16 83 PHE A N 1
ATOM 663 C CA . PHE A 1 83 ? 47.843 -0.435 -27.792 1.00 55.16 83 PHE A CA 1
ATOM 664 C C . PHE A 1 83 ? 48.302 0.007 -29.196 1.00 55.16 83 PHE A C 1
ATOM 666 O O . PHE A 1 83 ? 49.392 -0.360 -29.625 1.00 55.16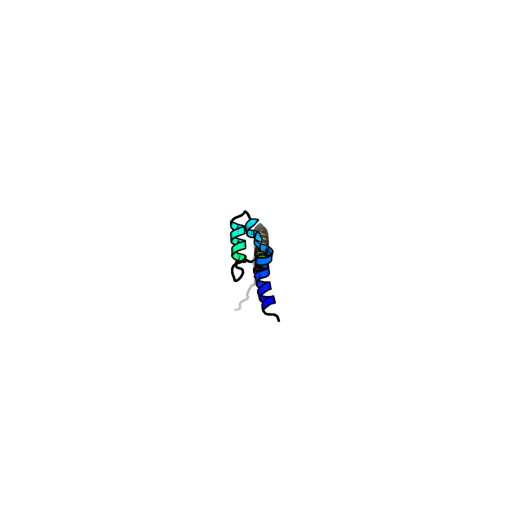 83 PHE A O 1
ATOM 673 N N . MET A 1 84 ? 47.514 0.831 -29.898 1.00 56.84 84 MET A N 1
ATOM 674 C CA . MET A 1 84 ? 47.823 1.264 -31.272 1.00 56.84 84 MET A CA 1
ATOM 675 C C . MET A 1 84 ? 48.913 2.344 -31.383 1.00 56.84 84 MET A C 1
ATOM 677 O O . MET A 1 84 ? 49.489 2.504 -32.453 1.00 56.84 84 MET A O 1
ATOM 681 N N . ASP A 1 85 ? 49.241 3.045 -30.295 1.00 55.19 85 ASP A N 1
ATOM 682 C CA . ASP A 1 85 ? 50.205 4.163 -30.297 1.00 55.19 85 ASP A CA 1
ATOM 683 C C . ASP A 1 85 ? 51.664 3.733 -30.009 1.00 55.19 85 ASP A C 1
ATOM 685 O O . ASP A 1 85 ? 52.540 4.564 -29.808 1.00 55.19 85 ASP A O 1
ATOM 689 N N . SER A 1 86 ? 51.954 2.424 -29.941 1.00 57.72 86 SER A N 1
ATOM 690 C CA . SER A 1 86 ? 53.307 1.891 -29.653 1.00 57.72 86 SER A CA 1
ATOM 691 C C . SER A 1 86 ? 54.028 1.282 -30.864 1.00 57.72 86 SER A C 1
ATOM 693 O O . SER A 1 86 ? 54.986 0.533 -30.691 1.00 57.72 86 SER A O 1
ATOM 695 N N . SER A 1 87 ? 53.603 1.588 -32.094 1.00 60.03 87 SER A N 1
ATOM 696 C CA . SER A 1 87 ? 54.356 1.178 -33.290 1.00 60.03 87 SER A CA 1
ATOM 697 C C . SER A 1 87 ? 55.500 2.164 -33.546 1.00 60.03 87 SER A C 1
ATOM 699 O O . SER A 1 87 ? 55.323 3.175 -34.219 1.00 60.03 87 SER A O 1
ATOM 701 N N . GLU A 1 88 ? 56.671 1.888 -32.968 1.00 58.91 88 GLU A N 1
ATOM 702 C CA . GLU A 1 88 ? 57.923 2.577 -33.287 1.00 58.91 88 GLU A CA 1
ATOM 703 C C . GLU A 1 88 ? 58.292 2.326 -34.764 1.00 58.91 88 GLU A C 1
ATOM 705 O O . GLU A 1 88 ? 58.711 1.232 -35.144 1.00 58.91 88 GLU A O 1
ATOM 710 N N . GLU A 1 89 ? 58.122 3.343 -35.611 1.00 49.56 89 GLU A N 1
ATOM 711 C CA . GLU A 1 89 ? 58.643 3.384 -36.983 1.00 49.56 89 GLU A CA 1
ATOM 712 C C . GLU A 1 89 ? 60.181 3.435 -36.943 1.00 49.56 89 GLU A C 1
ATOM 714 O O . GLU A 1 89 ? 60.798 4.482 -36.733 1.00 49.56 89 GLU A O 1
ATOM 719 N N . SER A 1 90 ? 60.820 2.277 -37.119 1.00 56.91 90 SER A N 1
ATOM 720 C CA . SER A 1 90 ? 62.257 2.177 -37.376 1.00 56.91 90 SER A CA 1
ATOM 721 C C . SER A 1 90 ? 62.527 2.554 -38.836 1.00 56.91 90 SER A C 1
ATOM 723 O O . SER A 1 90 ? 62.365 1.739 -39.744 1.00 56.91 90 SER A O 1
ATOM 725 N N . SER A 1 91 ? 62.925 3.808 -39.075 1.00 55.56 91 SER A N 1
ATOM 726 C CA . SER A 1 91 ? 63.301 4.296 -40.405 1.00 55.56 91 SER A CA 1
ATOM 727 C C . SER A 1 91 ? 64.656 3.715 -40.840 1.00 55.56 91 SER A C 1
ATOM 729 O O . SER A 1 91 ? 65.712 4.300 -40.584 1.00 55.56 91 SER A O 1
ATOM 731 N N . GLY A 1 92 ? 64.630 2.551 -41.488 1.00 46.09 92 GLY A N 1
ATOM 732 C CA . GLY A 1 92 ? 65.781 1.983 -42.187 1.00 46.09 92 GLY A CA 1
ATOM 733 C C . GLY A 1 92 ? 66.043 2.728 -43.496 1.00 46.09 92 GLY A C 1
ATOM 734 O O . GLY A 1 92 ? 65.223 2.701 -44.410 1.00 46.09 92 GLY A O 1
ATOM 735 N N . THR A 1 93 ? 67.176 3.420 -43.575 1.00 61.44 93 THR A N 1
ATOM 736 C CA . THR A 1 93 ? 67.706 4.030 -44.799 1.00 61.44 93 THR A CA 1
ATOM 737 C C . THR A 1 93 ? 68.397 2.963 -45.644 1.00 61.44 93 THR A C 1
ATOM 739 O O . THR A 1 93 ? 69.389 2.405 -45.188 1.00 61.44 93 THR A O 1
ATOM 742 N N . GLU A 1 94 ? 67.944 2.723 -46.873 1.00 49.78 94 GLU A N 1
ATOM 743 C CA . GLU A 1 94 ? 68.694 1.926 -47.853 1.00 49.78 94 GLU A CA 1
ATOM 744 C C . GLU A 1 94 ? 68.666 2.656 -49.206 1.00 49.78 94 GLU A C 1
ATOM 746 O O . GLU A 1 94 ? 67.647 2.749 -49.893 1.00 49.78 94 GLU A O 1
ATOM 751 N N . ASP A 1 95 ? 69.817 3.245 -49.508 1.00 59.44 95 ASP A N 1
ATOM 752 C CA . ASP A 1 95 ? 70.259 3.845 -50.761 1.00 59.44 95 ASP A CA 1
ATOM 753 C C . ASP A 1 95 ? 70.600 2.739 -51.767 1.00 59.44 95 ASP A C 1
ATOM 755 O O . ASP A 1 95 ? 71.411 1.882 -51.438 1.00 59.44 95 ASP A O 1
ATOM 759 N N . ILE A 1 96 ? 70.026 2.774 -52.977 1.00 54.88 96 ILE A N 1
ATOM 760 C CA . ILE A 1 96 ? 70.699 2.307 -54.201 1.00 54.88 96 ILE A CA 1
ATOM 761 C C . ILE A 1 96 ? 70.150 3.039 -55.435 1.00 54.88 96 ILE A C 1
ATOM 763 O O . ILE A 1 96 ? 69.087 2.745 -55.984 1.00 54.88 96 ILE A O 1
ATOM 767 N N . SER A 1 97 ? 70.927 4.022 -55.871 1.00 62.97 97 SER A N 1
ATOM 768 C CA . SER A 1 97 ? 70.929 4.580 -57.220 1.00 62.97 97 SER A CA 1
ATOM 769 C C . SER A 1 97 ? 71.463 3.550 -58.222 1.00 62.97 97 SER A C 1
ATOM 771 O O . SER A 1 97 ? 72.594 3.116 -58.051 1.00 62.97 97 SER A O 1
ATOM 773 N N . ASP A 1 98 ? 70.746 3.265 -59.319 1.00 56.00 98 ASP A N 1
ATOM 774 C CA . ASP A 1 98 ? 71.355 2.664 -60.516 1.00 56.00 98 ASP A CA 1
ATOM 775 C C . ASP A 1 98 ? 70.724 3.158 -61.833 1.00 56.00 98 ASP A C 1
ATOM 777 O O . ASP A 1 98 ? 69.516 3.340 -61.979 1.00 56.00 98 ASP A O 1
ATOM 781 N N . GLN A 1 99 ? 71.625 3.449 -62.771 1.00 65.94 99 GLN A N 1
ATOM 782 C CA . GLN A 1 99 ? 71.499 4.238 -64.001 1.00 65.94 99 GLN A CA 1
ATOM 783 C C . GLN A 1 99 ? 70.647 3.606 -65.123 1.00 65.94 99 GLN A C 1
ATOM 785 O O . GLN A 1 99 ? 70.614 2.384 -65.257 1.00 65.94 99 GLN A O 1
ATOM 790 N N . PRO A 1 100 ? 70.092 4.412 -66.055 1.00 55.38 100 PRO A N 1
ATOM 791 C CA . PRO A 1 100 ? 69.607 3.921 -67.339 1.00 55.38 100 PRO A CA 1
ATOM 792 C C . PRO A 1 100 ? 70.687 4.032 -68.432 1.00 55.38 100 PRO A C 1
ATOM 794 O O . PRO A 1 100 ? 71.325 5.069 -68.601 1.00 55.38 100 PRO A O 1
ATOM 797 N N . GLY A 1 101 ? 70.824 3.000 -69.261 1.00 46.16 101 GLY A N 1
ATOM 798 C CA . GLY A 1 101 ? 71.522 3.097 -70.545 1.00 46.16 101 GLY A CA 1
ATOM 799 C C . GLY A 1 101 ? 71.105 1.978 -71.504 1.00 46.16 101 GLY A C 1
ATOM 800 O O . GLY A 1 101 ? 70.597 0.954 -71.055 1.00 46.16 101 GLY A O 1
ATOM 801 N N . PRO A 1 102 ? 71.392 2.098 -72.811 1.00 58.41 102 PRO A N 1
ATOM 802 C CA . PRO A 1 102 ? 70.970 3.151 -73.735 1.00 58.41 102 PRO A CA 1
ATOM 803 C C . PRO A 1 102 ? 70.051 2.562 -74.833 1.00 58.41 102 PRO A C 1
ATOM 805 O O . PRO A 1 102 ? 70.121 1.371 -75.131 1.00 58.41 102 PRO A O 1
ATOM 808 N N . SER A 1 103 ? 69.221 3.373 -75.497 1.00 56.78 103 SER A N 1
ATOM 809 C CA . SER A 1 103 ? 68.558 2.943 -76.742 1.00 56.78 103 SER A CA 1
ATOM 810 C C . SER A 1 103 ? 68.774 3.972 -77.844 1.00 56.78 103 SER A C 1
ATOM 812 O O . SER A 1 103 ? 68.322 5.114 -77.768 1.00 56.78 103 SER A O 1
ATOM 814 N N . SER A 1 104 ? 69.567 3.554 -78.826 1.00 59.12 104 SER A N 1
ATOM 815 C CA . SER A 1 104 ? 69.984 4.314 -79.995 1.00 59.12 104 SER A CA 1
ATOM 816 C C . SER A 1 104 ? 68.885 4.282 -81.054 1.00 59.12 104 SER A C 1
ATOM 818 O O . SER A 1 104 ? 68.596 3.226 -81.614 1.00 59.12 104 SER A O 1
ATOM 820 N N . ASN A 1 105 ? 68.320 5.441 -81.382 1.00 55.97 105 ASN A N 1
ATOM 821 C CA . ASN A 1 105 ? 67.351 5.569 -82.466 1.00 55.97 105 ASN A CA 1
ATOM 822 C C . ASN A 1 105 ? 68.090 5.993 -83.743 1.00 55.97 105 ASN A C 1
ATOM 824 O O . ASN A 1 105 ? 68.581 7.115 -83.850 1.00 55.97 105 ASN A O 1
ATOM 828 N N . ILE A 1 106 ? 68.176 5.079 -84.707 1.00 55.16 106 ILE A N 1
ATOM 829 C CA . ILE A 1 106 ? 68.667 5.328 -86.067 1.00 55.16 106 ILE A CA 1
ATOM 830 C C . ILE A 1 106 ? 67.670 6.252 -86.786 1.00 55.16 106 ILE A C 1
ATOM 832 O O . ILE A 1 106 ? 66.487 5.934 -86.857 1.00 55.16 106 ILE A O 1
ATOM 836 N N . THR A 1 107 ? 68.142 7.372 -87.344 1.00 51.66 107 THR A N 1
ATOM 837 C CA . THR A 1 107 ? 67.387 8.205 -88.301 1.00 51.66 107 THR A CA 1
ATOM 838 C C . THR A 1 107 ? 68.198 8.363 -89.589 1.00 51.66 107 THR A C 1
ATOM 840 O O . THR A 1 107 ? 69.410 8.556 -89.546 1.00 51.66 107 THR A O 1
ATOM 843 N N . GLN A 1 108 ? 67.505 8.215 -90.719 1.00 46.69 108 GLN A N 1
ATOM 844 C CA . GLN A 1 108 ? 67.994 8.174 -92.101 1.00 46.69 108 GLN A CA 1
ATOM 845 C C . GLN A 1 108 ? 68.449 9.540 -92.648 1.00 46.69 108 GLN A C 1
ATOM 847 O O . GLN A 1 108 ? 67.840 10.561 -92.324 1.00 46.69 108 GLN A O 1
ATOM 852 N N . SER A 1 109 ? 69.402 9.529 -93.590 1.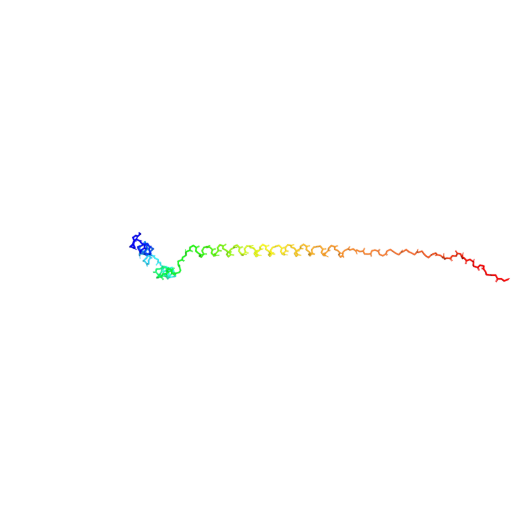00 54.72 109 SER A N 1
ATOM 853 C CA . SER A 1 109 ? 69.347 10.222 -94.899 1.00 54.72 109 SER A CA 1
ATOM 854 C C . SER A 1 109 ? 70.427 9.675 -95.827 1.00 54.72 109 SER A C 1
ATOM 856 O O . SER A 1 109 ? 71.576 9.540 -95.355 1.00 54.72 109 SER A O 1
#